Protein AF-A0A2N1PIA0-F1 (afdb_monomer_lite)

Secondary structure (DSSP, 8-state):
-PPP----STTSTTGGGSTTS---EE-TT--EESSHHHHHHHTT---HHHHHHHHT-SSHHHHHHHHH-SSSPPPTTHHHHHHHHHHHTT-

Structure (mmCIF, N/CA/C/O backbone):
data_AF-A0A2N1PIA0-F1
#
_entry.id   AF-A0A2N1PIA0-F1
#
loop_
_atom_site.group_PDB
_atom_site.id
_atom_site.type_symbol
_atom_site.label_atom_id
_atom_site.label_alt_id
_atom_site.label_comp_id
_atom_site.label_asym_id
_atom_site.label_entity_id
_atom_site.label_seq_id
_atom_site.pdbx_PDB_ins_code
_atom_site.Cartn_x
_atom_site.Cartn_y
_atom_site.Cartn_z
_atom_site.occupancy
_atom_site.B_iso_or_equiv
_atom_site.auth_seq_id
_atom_site.auth_comp_id
_atom_site.auth_asym_id
_atom_site.auth_atom_id
_atom_site.pdbx_PDB_model_num
ATOM 1 N N . MET A 1 1 ? 13.951 -20.491 -22.759 1.00 77.31 1 MET A N 1
ATOM 2 C CA . MET A 1 1 ? 13.761 -20.251 -21.311 1.00 77.31 1 MET A CA 1
ATOM 3 C C . MET A 1 1 ? 13.809 -18.752 -21.073 1.00 77.31 1 MET A C 1
ATOM 5 O O . MET A 1 1 ? 14.655 -18.104 -21.681 1.00 77.31 1 MET A O 1
ATOM 9 N N . ALA A 1 2 ? 12.901 -18.199 -20.268 1.00 86.62 2 ALA A N 1
ATOM 10 C CA . ALA A 1 2 ? 12.960 -16.786 -19.892 1.00 86.62 2 ALA A CA 1
ATOM 11 C C . ALA A 1 2 ? 14.156 -16.538 -18.954 1.00 86.62 2 ALA A C 1
ATOM 13 O O . ALA A 1 2 ? 14.499 -17.410 -18.155 1.00 86.62 2 ALA A O 1
ATOM 14 N N . LYS A 1 3 ? 14.804 -15.373 -19.073 1.00 92.25 3 LYS A N 1
ATOM 15 C CA . LYS A 1 3 ? 15.883 -14.954 -18.165 1.00 92.25 3 LYS A CA 1
ATOM 16 C C . LYS A 1 3 ? 15.276 -14.299 -16.915 1.00 92.25 3 LYS A C 1
ATOM 18 O O . LYS A 1 3 ? 14.289 -13.579 -17.060 1.00 92.25 3 LYS A O 1
ATOM 23 N N . PRO A 1 4 ? 15.839 -14.525 -15.717 1.00 92.25 4 PRO A N 1
ATOM 24 C CA . PRO A 1 4 ? 15.382 -13.850 -14.507 1.00 92.25 4 PRO A CA 1
ATOM 25 C C . PRO A 1 4 ? 15.653 -12.340 -14.574 1.00 92.25 4 PRO A C 1
ATOM 27 O O . PRO A 1 4 ? 16.669 -11.914 -15.127 1.00 92.25 4 PRO A O 1
ATOM 30 N N . ILE A 1 5 ? 14.754 -11.556 -13.976 1.00 91.75 5 ILE A N 1
ATOM 31 C CA . ILE A 1 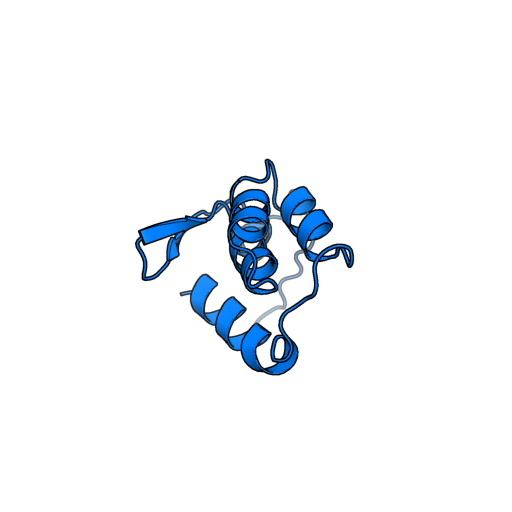5 ? 14.917 -10.118 -13.738 1.00 91.75 5 ILE A CA 1
ATOM 32 C C . ILE A 1 5 ? 15.201 -9.929 -12.248 1.00 91.75 5 ILE A C 1
ATOM 34 O O . ILE A 1 5 ? 14.460 -10.437 -11.406 1.00 91.75 5 ILE A O 1
ATOM 38 N N . TYR A 1 6 ? 16.268 -9.200 -11.928 1.00 90.62 6 TYR A N 1
ATOM 39 C CA . TYR A 1 6 ? 16.627 -8.834 -10.560 1.00 90.62 6 TYR A CA 1
ATOM 40 C C . TYR A 1 6 ? 16.410 -7.332 -10.382 1.00 90.62 6 TYR A C 1
ATOM 42 O O . TYR A 1 6 ? 16.936 -6.544 -11.163 1.00 90.62 6 TYR A O 1
ATOM 50 N N . PHE A 1 7 ? 15.639 -6.955 -9.364 1.00 91.88 7 PHE A N 1
ATOM 51 C CA . PHE A 1 7 ? 15.323 -5.567 -9.038 1.00 91.88 7 PHE A CA 1
ATOM 52 C C . PHE A 1 7 ? 15.247 -5.399 -7.521 1.00 91.88 7 PHE A C 1
ATOM 54 O O . PHE A 1 7 ? 14.748 -6.275 -6.810 1.00 91.88 7 PHE A O 1
ATOM 61 N N . PHE A 1 8 ? 15.772 -4.290 -7.009 1.00 87.06 8 PHE A N 1
ATOM 62 C CA . PHE A 1 8 ? 15.806 -4.017 -5.575 1.00 87.06 8 PHE A CA 1
ATOM 63 C C . PHE A 1 8 ? 15.842 -2.524 -5.237 1.00 87.06 8 PHE A C 1
ATOM 65 O O . PHE A 1 8 ? 15.217 -2.103 -4.260 1.00 87.06 8 PHE A O 1
ATOM 72 N N . THR A 1 9 ? 16.580 -1.718 -6.002 1.00 87.00 9 THR A N 1
ATOM 73 C CA . THR A 1 9 ? 16.800 -0.302 -5.689 1.00 87.00 9 THR A CA 1
ATOM 74 C C . THR A 1 9 ? 15.971 0.625 -6.565 1.00 87.00 9 THR A C 1
ATOM 76 O O . THR A 1 9 ? 15.487 0.249 -7.627 1.00 87.00 9 THR A O 1
ATOM 79 N N . LYS A 1 10 ? 15.829 1.881 -6.122 1.00 83.81 10 LYS A N 1
ATOM 80 C CA . LYS A 1 10 ? 15.115 2.918 -6.880 1.00 83.81 10 LYS A CA 1
ATOM 81 C C . LYS A 1 10 ? 15.798 3.326 -8.187 1.00 83.81 10 LYS A C 1
ATOM 83 O O . LYS A 1 10 ? 15.168 3.993 -8.996 1.00 83.81 10 LYS A O 1
ATOM 88 N N . ASN A 1 11 ? 17.074 2.981 -8.339 1.00 84.88 11 ASN A N 1
ATOM 89 C CA . ASN A 1 11 ? 17.884 3.330 -9.499 1.00 84.88 11 ASN A CA 1
ATOM 90 C C . ASN A 1 11 ? 17.992 2.160 -10.490 1.00 84.88 11 ASN A C 1
ATOM 92 O O . ASN A 1 11 ? 18.739 2.270 -11.457 1.00 84.88 11 ASN A O 1
ATOM 96 N N . ASP A 1 12 ? 17.303 1.045 -10.230 1.00 87.25 12 ASP A N 1
ATOM 97 C CA . ASP A 1 12 ? 17.297 -0.111 -11.120 1.00 87.25 12 ASP A CA 1
ATOM 98 C C . ASP A 1 12 ? 16.298 0.117 -12.261 1.00 87.25 12 ASP A C 1
ATOM 100 O O . ASP A 1 12 ? 15.224 0.682 -12.045 1.00 87.25 12 ASP A O 1
ATOM 104 N N . ASP A 1 13 ? 16.615 -0.411 -13.445 1.00 89.25 13 ASP A N 1
ATOM 105 C CA . ASP A 1 13 ? 15.793 -0.294 -14.663 1.00 89.25 13 ASP A CA 1
ATOM 106 C C . ASP A 1 13 ? 14.370 -0.859 -14.524 1.00 89.25 13 ASP A C 1
ATOM 108 O O . ASP A 1 13 ? 13.527 -0.584 -15.367 1.00 89.25 13 ASP A O 1
ATOM 112 N N . TRP A 1 14 ? 14.130 -1.660 -13.483 1.00 92.69 14 TRP A N 1
ATOM 113 C CA . TRP A 1 14 ? 12.876 -2.370 -13.217 1.00 92.69 14 TRP A CA 1
ATOM 114 C C . TRP A 1 14 ? 12.262 -1.980 -11.868 1.00 92.69 14 TRP A C 1
ATOM 116 O O . TRP A 1 14 ? 11.529 -2.763 -11.253 1.00 92.69 14 TRP A O 1
ATOM 126 N N . PHE A 1 15 ? 12.613 -0.805 -11.336 1.00 93.00 15 PHE A N 1
ATOM 127 C CA . PHE A 1 15 ? 12.089 -0.336 -10.053 1.00 93.00 15 PHE A CA 1
ATOM 128 C C . PHE A 1 15 ? 10.555 -0.233 -10.048 1.00 93.00 15 PHE A C 1
ATOM 130 O O . PHE A 1 15 ? 9.944 -0.377 -8.990 1.00 93.00 15 PHE A O 1
ATOM 137 N N . GLU A 1 16 ? 9.920 -0.063 -11.208 1.00 93.44 16 GLU A N 1
ATOM 138 C CA . GLU A 1 16 ? 8.467 -0.080 -11.385 1.00 93.44 16 GLU A CA 1
ATOM 139 C C . GLU A 1 16 ? 7.794 -1.386 -10.955 1.00 93.44 16 GLU A C 1
ATOM 141 O O . GLU A 1 16 ? 6.617 -1.380 -10.603 1.00 93.44 16 GLU A O 1
ATOM 146 N N . LEU A 1 17 ? 8.543 -2.490 -10.886 1.00 94.25 17 LEU A N 1
ATOM 147 C CA . LEU A 1 17 ? 8.053 -3.759 -10.342 1.00 94.25 17 LEU A CA 1
ATOM 148 C C . LEU A 1 17 ? 7.984 -3.759 -8.805 1.00 94.25 17 LEU A C 1
ATOM 150 O O . LEU A 1 17 ? 7.436 -4.679 -8.195 1.00 94.25 17 LEU A O 1
ATOM 154 N N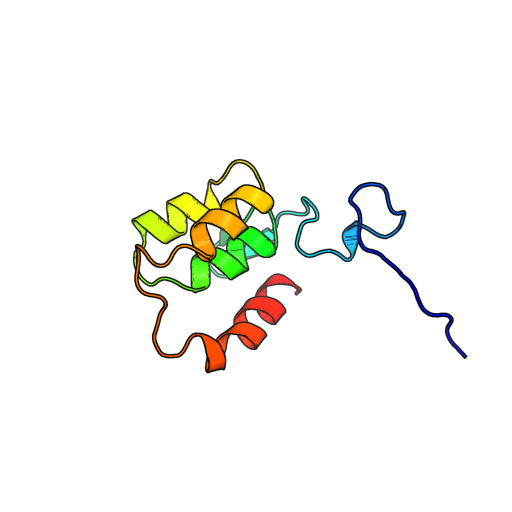 . SER A 1 18 ? 8.553 -2.746 -8.149 1.00 95.94 18 SER A N 1
ATOM 155 C CA . SER A 1 18 ? 8.480 -2.579 -6.705 1.00 95.94 18 SER A CA 1
ATOM 156 C C . SER A 1 18 ? 7.168 -1.922 -6.294 1.00 95.94 18 SER A C 1
ATOM 158 O O . SER A 1 18 ? 6.782 -0.873 -6.797 1.00 95.94 18 SER A O 1
ATOM 160 N N . ASN A 1 19 ? 6.557 -2.426 -5.227 1.00 95.62 19 ASN A N 1
ATOM 161 C CA . ASN A 1 19 ? 5.394 -1.797 -4.601 1.00 95.62 19 ASN A CA 1
ATOM 162 C C . ASN A 1 19 ? 5.708 -0.429 -3.928 1.00 95.62 19 ASN A C 1
ATOM 164 O O . ASN A 1 19 ? 4.813 0.257 -3.422 1.00 95.62 19 ASN A O 1
ATOM 168 N N . PHE A 1 20 ? 6.988 -0.034 -3.914 1.00 96.75 20 PHE A N 1
ATOM 169 C CA . PHE A 1 20 ? 7.481 1.287 -3.514 1.00 96.75 20 PHE A CA 1
ATOM 170 C C . PHE A 1 20 ? 7.515 2.304 -4.660 1.00 96.75 20 PHE A C 1
ATOM 172 O O . PHE A 1 20 ? 7.789 3.481 -4.400 1.00 96.75 20 PHE A O 1
ATOM 179 N N . TYR A 1 21 ? 7.293 1.867 -5.899 1.00 96.38 21 TYR A N 1
ATOM 180 C CA . TYR A 1 21 ? 7.286 2.741 -7.058 1.00 96.38 21 TYR A CA 1
ATOM 181 C C . TYR A 1 21 ? 6.125 3.753 -6.964 1.00 96.38 21 TYR A C 1
ATOM 183 O O . TYR A 1 21 ? 5.022 3.369 -6.564 1.00 96.38 21 TYR A O 1
ATOM 191 N N . PRO A 1 22 ? 6.349 5.047 -7.276 1.00 95.25 22 PRO A N 1
ATOM 192 C CA . PRO A 1 22 ? 5.352 6.115 -7.169 1.00 95.25 22 PRO A CA 1
ATOM 193 C C . PRO A 1 22 ? 4.330 6.096 -8.315 1.00 95.25 22 PRO A C 1
ATOM 195 O O . PRO A 1 22 ? 4.115 7.105 -8.980 1.00 95.25 22 PRO A O 1
ATOM 198 N N . PHE A 1 23 ? 3.705 4.943 -8.542 1.00 94.75 23 PHE A N 1
ATOM 199 C CA . PHE A 1 23 ? 2.581 4.790 -9.457 1.00 94.75 23 PHE A CA 1
ATOM 200 C C . PHE A 1 23 ? 1.303 4.706 -8.633 1.00 94.75 23 PHE A C 1
ATOM 202 O O . PHE A 1 23 ? 0.968 3.659 -8.075 1.00 94.75 23 PHE A O 1
ATOM 209 N N . GLY A 1 24 ? 0.664 5.861 -8.462 1.00 95.62 24 GLY A N 1
ATOM 210 C CA . GLY A 1 24 ? -0.559 5.959 -7.685 1.00 95.62 24 GLY A CA 1
ATOM 211 C C . GLY A 1 24 ? -1.763 5.395 -8.428 1.00 95.62 24 GLY A C 1
ATOM 212 O O . GLY A 1 24 ? -1.791 5.364 -9.657 1.00 95.62 24 GLY A O 1
ATOM 213 N N . PHE A 1 25 ? -2.763 4.969 -7.666 1.00 97.69 25 PHE A N 1
ATOM 214 C CA . PHE A 1 25 ? -3.991 4.371 -8.185 1.00 97.69 25 PHE A CA 1
ATOM 215 C C . PHE A 1 25 ? -5.187 4.739 -7.301 1.00 97.69 25 PHE A C 1
ATOM 217 O O . PHE A 1 25 ? -5.021 5.183 -6.162 1.00 97.69 25 PHE A O 1
ATOM 224 N N . GLU A 1 26 ? -6.393 4.564 -7.831 1.00 97.81 26 GLU A N 1
ATOM 225 C CA . GLU A 1 26 ? -7.637 4.668 -7.069 1.00 97.81 26 GLU A CA 1
ATOM 226 C C . GLU A 1 26 ? -8.144 3.271 -6.722 1.00 97.81 26 GLU A C 1
ATOM 228 O O . GLU A 1 26 ? -8.135 2.387 -7.576 1.00 97.81 26 GLU A O 1
ATOM 233 N N . ASP A 1 27 ? -8.606 3.076 -5.489 1.00 96.06 27 ASP A N 1
ATOM 234 C CA . ASP A 1 27 ? -9.313 1.849 -5.121 1.00 96.06 27 ASP A CA 1
ATOM 235 C C . ASP A 1 27 ? -10.789 1.867 -5.568 1.00 96.06 27 ASP A C 1
ATOM 237 O O . ASP A 1 27 ? -11.291 2.848 -6.129 1.00 96.06 27 ASP A O 1
ATOM 241 N N . ASP A 1 28 ? -11.509 0.779 -5.286 1.00 93.31 28 ASP A N 1
ATOM 242 C CA . ASP A 1 28 ? -12.935 0.629 -5.614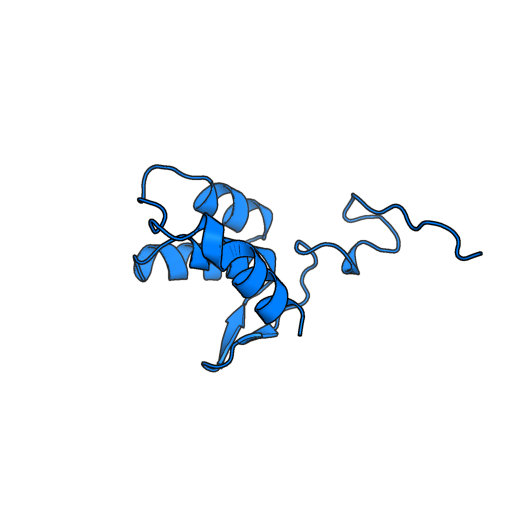 1.00 93.31 28 ASP A CA 1
ATOM 243 C C . ASP A 1 28 ? -13.816 1.750 -5.034 1.00 93.31 28 ASP A C 1
ATOM 245 O O . ASP A 1 28 ? -14.867 2.071 -5.590 1.00 93.31 28 ASP A O 1
ATOM 249 N N . ASN A 1 29 ? -13.377 2.384 -3.942 1.00 95.06 29 ASN A N 1
ATOM 250 C CA . ASN A 1 29 ? -14.078 3.485 -3.285 1.00 95.06 29 ASN A CA 1
ATOM 251 C C . ASN A 1 29 ? -13.624 4.866 -3.785 1.00 95.06 29 ASN A C 1
ATOM 253 O O . ASN A 1 29 ? -13.983 5.876 -3.178 1.00 95.06 29 ASN A O 1
ATOM 257 N N . LYS A 1 30 ? -12.848 4.932 -4.876 1.00 96.31 30 LYS A N 1
ATOM 258 C CA . LYS A 1 30 ? -12.293 6.174 -5.446 1.00 96.31 30 LYS A CA 1
ATOM 259 C C . LYS A 1 30 ? -11.341 6.909 -4.510 1.00 96.31 30 LYS A C 1
ATOM 261 O O . LYS A 1 30 ? -11.123 8.113 -4.648 1.00 96.31 30 LYS A O 1
ATOM 266 N N . VAL A 1 31 ? -10.737 6.192 -3.566 1.00 97.38 31 VAL A N 1
ATOM 267 C CA . VAL A 1 31 ? -9.690 6.753 -2.720 1.00 97.38 31 VAL A CA 1
ATOM 268 C C . VAL A 1 31 ? -8.357 6.605 -3.438 1.00 97.38 31 VAL A C 1
ATOM 270 O O . VAL A 1 31 ? -7.957 5.504 -3.808 1.00 97.38 31 VAL A O 1
ATOM 273 N N . TYR A 1 32 ? -7.657 7.725 -3.619 1.00 98.12 32 TYR A N 1
ATOM 274 C CA . TYR A 1 32 ? -6.328 7.735 -4.220 1.00 98.12 32 TYR A CA 1
ATOM 275 C C . TYR A 1 32 ? -5.242 7.304 -3.225 1.00 98.12 32 TYR A C 1
ATOM 277 O O . TYR A 1 32 ? -5.145 7.835 -2.106 1.00 98.12 32 TYR A O 1
ATOM 285 N N . TRP A 1 33 ? -4.375 6.405 -3.685 1.00 98.38 33 TRP A N 1
ATOM 286 C CA . TRP A 1 33 ? -3.234 5.851 -2.967 1.00 98.38 33 TRP A CA 1
ATOM 287 C C . TRP A 1 33 ? -1.931 6.191 -3.700 1.00 98.38 33 TRP A C 1
ATOM 289 O O . TRP A 1 33 ? -1.788 5.822 -4.864 1.00 98.38 33 TRP A O 1
ATOM 299 N N . PRO A 1 34 ? -0.947 6.848 -3.049 1.00 98.25 34 PRO A N 1
ATOM 300 C CA . PRO A 1 34 ? 0.283 7.265 -3.731 1.00 98.25 34 PRO A CA 1
ATOM 301 C C . PRO A 1 34 ? 1.161 6.108 -4.226 1.00 98.25 34 PRO A C 1
ATOM 303 O O . PRO A 1 34 ? 1.887 6.272 -5.202 1.00 98.25 34 PRO A O 1
ATOM 306 N N . THR A 1 35 ? 1.132 4.965 -3.530 1.00 98.44 35 THR A N 1
ATOM 307 C CA . THR A 1 35 ? 1.789 3.713 -3.939 1.00 98.44 35 THR A CA 1
ATOM 308 C C . THR A 1 35 ? 1.024 2.509 -3.393 1.00 98.44 35 THR A C 1
ATOM 310 O O . THR A 1 35 ? 0.301 2.624 -2.398 1.00 98.44 35 THR A O 1
ATOM 313 N N . VAL A 1 36 ? 1.288 1.325 -3.949 1.00 98.38 36 VAL A N 1
ATOM 314 C CA . VAL A 1 36 ? 0.815 0.036 -3.410 1.00 98.38 36 VAL A CA 1
ATOM 315 C C . VAL A 1 36 ? 1.210 -0.152 -1.939 1.00 98.38 36 VAL A C 1
ATOM 317 O O . VAL A 1 36 ? 0.402 -0.602 -1.130 1.00 98.38 36 VAL A O 1
ATOM 320 N N . GLU A 1 37 ? 2.426 0.245 -1.545 1.00 98.50 37 GLU A N 1
ATOM 321 C CA . GLU A 1 37 ? 2.855 0.209 -0.136 1.00 98.50 37 GLU A CA 1
ATOM 322 C C . GLU A 1 37 ? 1.953 1.048 0.791 1.00 98.50 37 GLU A C 1
ATOM 324 O O . GLU A 1 37 ? 1.679 0.607 1.906 1.00 98.50 37 GLU A O 1
ATOM 329 N N . HIS A 1 38 ? 1.451 2.216 0.361 1.00 98.81 38 HIS A N 1
ATOM 330 C CA . HIS A 1 38 ? 0.529 3.013 1.186 1.00 98.81 38 HIS A CA 1
ATOM 331 C C . HIS A 1 38 ? -0.776 2.254 1.434 1.00 98.81 38 HIS A C 1
ATOM 333 O O . HIS A 1 38 ? -1.202 2.128 2.584 1.00 98.81 38 HIS A O 1
ATOM 339 N N . TYR A 1 39 ? -1.365 1.701 0.369 1.00 98.62 39 TYR A N 1
ATOM 340 C CA . TYR A 1 39 ? -2.585 0.899 0.448 1.00 98.62 39 TYR A CA 1
ATOM 341 C C . TYR A 1 39 ? -2.397 -0.297 1.381 1.00 98.62 39 TYR A C 1
ATOM 343 O O . TYR A 1 39 ? -3.140 -0.471 2.348 1.00 98.62 39 TYR A O 1
ATOM 351 N N . PHE A 1 40 ? -1.350 -1.085 1.145 1.00 98.56 40 PHE A N 1
ATOM 352 C CA . PHE A 1 40 ? -1.081 -2.307 1.894 1.00 98.56 40 PHE A CA 1
ATOM 353 C C . PHE A 1 40 ? -0.852 -2.047 3.387 1.00 98.56 40 PHE A C 1
ATOM 355 O O . PHE A 1 40 ? -1.353 -2.783 4.235 1.00 98.56 40 PHE A O 1
ATOM 362 N N . GLN A 1 41 ? -0.104 -0.996 3.730 1.00 98.62 41 GLN A N 1
ATOM 363 C CA . GLN A 1 41 ? 0.183 -0.667 5.125 1.00 98.62 41 GLN A CA 1
ATOM 364 C C . GLN A 1 41 ? -1.042 -0.104 5.846 1.00 98.62 41 GLN A C 1
ATOM 366 O O . GLN A 1 41 ? -1.244 -0.434 7.012 1.00 98.62 41 GLN A O 1
ATOM 371 N N . ALA A 1 42 ? -1.877 0.694 5.173 1.00 98.38 42 ALA A N 1
ATOM 372 C CA . ALA A 1 42 ? -3.086 1.243 5.778 1.00 98.38 42 ALA A CA 1
ATOM 373 C C . ALA A 1 42 ? -4.106 0.143 6.111 1.00 98.38 42 ALA A C 1
ATOM 375 O O . ALA A 1 42 ? -4.680 0.150 7.195 1.00 98.38 42 ALA A O 1
ATOM 376 N N . HIS A 1 43 ? -4.270 -0.859 5.243 1.00 98.12 43 HIS A N 1
ATOM 377 C CA . HIS A 1 43 ? -5.235 -1.953 5.435 1.00 98.12 43 HIS A CA 1
ATOM 378 C C . HIS A 1 43 ? -4.922 -2.902 6.603 1.00 98.12 43 HIS A C 1
ATOM 380 O O . HIS A 1 43 ? -5.721 -3.780 6.919 1.00 98.12 43 HIS A O 1
ATOM 386 N N . LYS A 1 44 ? -3.794 -2.714 7.291 1.00 98.38 44 LYS A N 1
ATOM 387 C CA . LYS A 1 44 ? -3.493 -3.411 8.546 1.00 98.38 44 LYS A CA 1
ATOM 388 C C . LYS A 1 44 ? -4.331 -2.937 9.726 1.00 98.38 44 LYS A C 1
ATOM 390 O O . LYS A 1 44 ? -4.369 -3.636 10.734 1.00 98.38 44 LYS A O 1
ATOM 395 N N . PHE A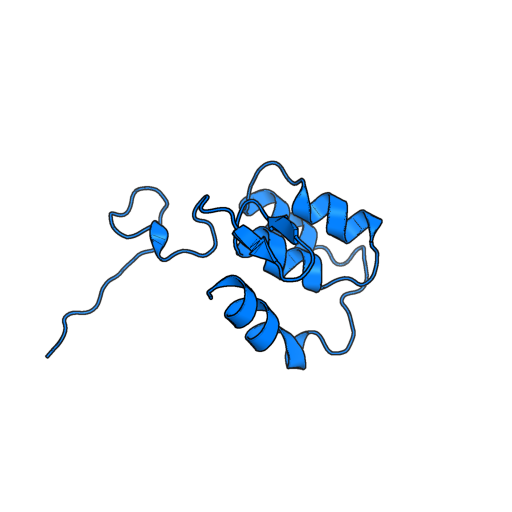 1 45 ? -4.940 -1.759 9.649 1.00 98.19 45 PHE A N 1
ATOM 396 C CA . PHE A 1 45 ? -5.570 -1.102 10.791 1.00 98.19 45 PHE A CA 1
ATOM 397 C C . PHE A 1 45 ? -7.043 -0.831 10.508 1.00 98.19 45 PHE A C 1
ATOM 399 O O . PHE A 1 45 ? -7.414 -0.569 9.369 1.00 98.19 45 PHE A O 1
ATOM 406 N N . SER A 1 46 ? -7.871 -0.877 11.551 1.00 96.75 46 SER A N 1
ATOM 407 C CA . SER A 1 46 ? -9.282 -0.465 11.506 1.00 96.75 46 SER A CA 1
ATOM 408 C C . SER A 1 46 ? -9.495 0.994 11.921 1.00 96.75 46 SER A C 1
ATOM 410 O O . SER A 1 46 ? -10.579 1.526 11.726 1.00 96.75 46 SER A O 1
ATOM 412 N N . ASP A 1 47 ? -8.481 1.636 12.507 1.00 96.88 47 ASP A N 1
ATOM 413 C CA . ASP A 1 47 ? -8.530 3.042 12.907 1.00 96.88 47 ASP A CA 1
ATOM 414 C C . ASP A 1 47 ? -8.412 3.952 11.677 1.00 96.88 47 ASP A C 1
ATOM 416 O O . ASP A 1 47 ? -7.351 4.036 11.054 1.00 96.88 47 ASP A O 1
ATOM 420 N N . ASP A 1 48 ? -9.499 4.637 11.327 1.00 96.62 48 ASP A N 1
ATOM 421 C CA . ASP A 1 48 ? -9.560 5.467 10.122 1.00 96.62 48 ASP A CA 1
ATOM 422 C C . ASP A 1 48 ? -8.579 6.644 10.140 1.00 96.62 48 ASP A C 1
ATOM 424 O O . ASP A 1 48 ? -8.014 6.984 9.099 1.00 96.62 48 ASP A O 1
ATOM 428 N N . GLN A 1 49 ? -8.295 7.230 11.307 1.00 97.56 49 GLN A N 1
ATOM 429 C CA . GLN A 1 49 ? -7.321 8.319 11.408 1.00 97.56 49 GLN A CA 1
ATOM 430 C C . GLN A 1 49 ? -5.904 7.809 11.135 1.00 97.56 49 GLN A C 1
ATOM 432 O O . GLN A 1 49 ? -5.109 8.475 10.467 1.00 97.56 49 GLN A O 1
ATOM 437 N N . PHE A 1 50 ? -5.574 6.612 11.618 1.00 98.06 50 PHE A N 1
ATOM 438 C CA . PHE A 1 50 ? -4.276 5.997 11.387 1.00 98.06 50 PHE A CA 1
ATOM 439 C C . PHE A 1 50 ? -4.122 5.502 9.947 1.00 98.06 50 PHE A C 1
ATOM 441 O O . PHE A 1 50 ? -3.056 5.679 9.353 1.00 98.06 50 PHE A O 1
ATOM 448 N N . ARG A 1 51 ? -5.189 4.954 9.354 1.00 98.19 51 ARG A N 1
ATOM 449 C CA . ARG A 1 51 ? -5.240 4.612 7.923 1.00 98.19 51 ARG A CA 1
ATOM 450 C C . ARG A 1 51 ? -4.981 5.839 7.057 1.00 98.19 51 ARG A C 1
ATOM 452 O O . ARG A 1 51 ? -4.123 5.788 6.177 1.00 98.19 51 ARG A O 1
ATOM 459 N N . GLU A 1 52 ? -5.652 6.950 7.352 1.00 98.31 52 GLU A N 1
ATOM 460 C CA . GLU A 1 52 ? -5.482 8.209 6.627 1.00 98.31 52 GLU A CA 1
ATOM 461 C C . GLU A 1 52 ? -4.071 8.782 6.804 1.00 98.31 52 GLU A C 1
ATOM 463 O O . GLU A 1 52 ? -3.441 9.217 5.838 1.00 98.31 52 GLU A O 1
ATOM 468 N N . LYS A 1 53 ? -3.513 8.696 8.017 1.00 98.44 53 LYS A N 1
ATOM 469 C CA . LYS A 1 53 ? -2.120 9.070 8.297 1.00 98.44 53 LYS A CA 1
ATOM 470 C C . LYS A 1 53 ? -1.118 8.254 7.477 1.00 98.44 53 LYS A C 1
ATOM 472 O O . LYS A 1 53 ? -0.095 8.791 7.057 1.00 98.44 53 LYS A O 1
ATOM 477 N N . ILE A 1 54 ? -1.380 6.964 7.261 1.00 98.62 54 ILE A N 1
ATOM 478 C CA . ILE A 1 54 ? -0.550 6.121 6.394 1.00 98.62 54 ILE A CA 1
ATOM 479 C C . ILE A 1 54 ? -0.742 6.513 4.929 1.00 98.62 54 ILE A C 1
ATOM 481 O O . ILE A 1 54 ? 0.255 6.675 4.233 1.00 98.62 54 ILE A O 1
ATOM 485 N N . ARG A 1 55 ? -1.985 6.702 4.468 1.00 98.56 55 ARG A N 1
ATOM 486 C CA . ARG A 1 55 ? -2.310 7.075 3.080 1.00 98.56 55 ARG A CA 1
ATOM 487 C C . ARG A 1 55 ? -1.645 8.384 2.655 1.00 98.56 55 ARG A C 1
ATOM 489 O O . ARG A 1 55 ? -1.156 8.487 1.535 1.00 98.56 55 ARG A O 1
ATOM 496 N N . THR A 1 56 ? -1.618 9.357 3.559 1.00 98.44 56 THR A N 1
ATOM 497 C CA . THR A 1 56 ? -1.078 10.711 3.344 1.00 98.44 56 THR A CA 1
ATOM 498 C C . THR A 1 56 ? 0.394 10.859 3.725 1.00 98.44 56 THR A C 1
ATOM 500 O O . THR A 1 56 ? 0.933 11.968 3.702 1.00 98.44 56 THR A O 1
ATOM 503 N N . ALA A 1 57 ? 1.075 9.762 4.071 1.00 98.50 57 ALA A N 1
ATOM 504 C CA . ALA A 1 57 ? 2.503 9.789 4.341 1.00 98.50 57 ALA A CA 1
ATOM 505 C C . ALA A 1 57 ? 3.285 10.312 3.122 1.00 98.50 57 ALA A C 1
ATOM 507 O O . ALA A 1 57 ? 2.950 10.048 1.972 1.00 98.50 57 ALA A O 1
ATOM 508 N N . VAL A 1 58 ? 4.380 11.032 3.370 1.00 97.81 58 VAL A N 1
ATOM 509 C CA . VAL A 1 58 ? 5.161 11.704 2.315 1.00 97.81 58 VAL A CA 1
ATOM 510 C C . VAL A 1 58 ? 5.877 10.697 1.404 1.00 97.81 58 VAL A C 1
ATOM 512 O O . VAL A 1 58 ? 6.291 11.023 0.295 1.00 97.81 58 VAL A O 1
ATOM 515 N N . SER A 1 59 ? 6.077 9.460 1.867 1.00 97.88 59 SER A N 1
ATOM 516 C CA . SER A 1 59 ? 6.750 8.425 1.084 1.00 97.88 59 SER A CA 1
ATOM 517 C C . SER A 1 59 ? 6.319 7.017 1.475 1.00 97.88 59 SER A C 1
ATOM 519 O O . SER A 1 59 ? 6.006 6.755 2.636 1.00 97.88 59 SER A O 1
ATOM 521 N N . ALA A 1 60 ? 6.476 6.069 0.544 1.00 97.81 60 ALA A N 1
ATOM 522 C CA . ALA A 1 60 ? 6.272 4.640 0.802 1.00 97.81 60 ALA A CA 1
ATOM 523 C C . ALA A 1 60 ? 7.114 4.128 1.988 1.00 97.81 60 ALA A C 1
ATOM 525 O O . ALA A 1 60 ? 6.666 3.300 2.775 1.00 97.81 60 ALA A O 1
ATOM 526 N N . LYS A 1 61 ? 8.323 4.677 2.185 1.00 97.69 61 LYS A N 1
ATOM 527 C CA . LYS A 1 61 ? 9.171 4.355 3.345 1.00 97.69 61 LYS A CA 1
ATOM 528 C C . LYS A 1 61 ? 8.528 4.794 4.662 1.00 97.69 61 LYS A C 1
ATOM 530 O O . LYS A 1 61 ? 8.598 4.057 5.642 1.00 97.69 61 LYS A O 1
ATOM 535 N N . GLN A 1 62 ? 7.914 5.975 4.690 1.00 98.38 62 GLN A N 1
ATOM 536 C CA . GLN A 1 62 ? 7.202 6.465 5.868 1.00 98.38 62 GLN A CA 1
ATOM 537 C C . GLN A 1 62 ? 5.905 5.681 6.101 1.00 98.38 62 GLN A C 1
ATOM 539 O O . GLN A 1 62 ? 5.649 5.293 7.238 1.00 98.38 62 GLN A O 1
ATOM 544 N N . ALA A 1 63 ? 5.145 5.371 5.045 1.00 98.56 63 ALA A N 1
ATOM 545 C CA . ALA A 1 63 ? 3.971 4.502 5.125 1.00 98.56 63 ALA A CA 1
ATOM 546 C C . ALA A 1 63 ? 4.323 3.128 5.723 1.00 98.56 63 ALA A C 1
ATOM 548 O O . ALA A 1 63 ? 3.674 2.673 6.666 1.00 98.56 63 ALA A O 1
ATOM 549 N N . LYS A 1 64 ? 5.423 2.514 5.262 1.00 98.31 64 LYS A N 1
ATOM 550 C CA . LYS A 1 64 ? 5.964 1.270 5.829 1.00 98.31 64 LYS A CA 1
ATOM 551 C C . LYS A 1 64 ? 6.316 1.397 7.302 1.00 98.31 64 LYS A C 1
ATOM 553 O O . LYS A 1 64 ? 5.941 0.532 8.087 1.00 98.31 64 LYS A O 1
ATOM 558 N N . ALA A 1 65 ? 7.034 2.454 7.679 1.00 98.12 65 ALA A N 1
ATOM 559 C CA . ALA A 1 65 ? 7.430 2.675 9.067 1.00 98.12 65 ALA A CA 1
ATOM 560 C C . ALA A 1 65 ? 6.204 2.813 9.986 1.00 98.12 65 ALA A C 1
ATOM 562 O O . ALA A 1 65 ? 6.157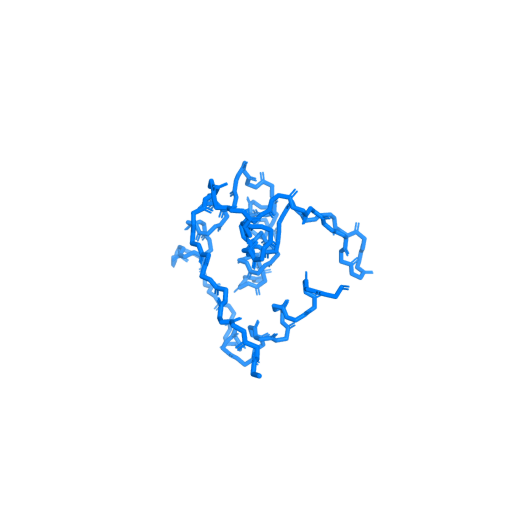 2.189 11.045 1.00 98.12 65 ALA A O 1
ATOM 563 N N . LEU A 1 66 ? 5.187 3.567 9.555 1.00 98.06 66 LEU A N 1
ATOM 564 C CA . LEU A 1 66 ? 3.922 3.701 10.276 1.00 98.06 66 LEU A CA 1
ATOM 565 C C . LEU A 1 66 ? 3.197 2.354 10.394 1.00 98.06 66 LEU A C 1
ATOM 567 O O . LEU A 1 66 ? 2.817 1.971 11.496 1.00 98.06 66 LEU A O 1
ATOM 571 N N . GLY A 1 67 ? 3.072 1.596 9.302 1.00 97.38 67 GLY A N 1
ATOM 572 C CA . GLY A 1 67 ? 2.376 0.307 9.317 1.00 97.38 67 GLY A CA 1
ATOM 573 C C . GLY A 1 67 ? 3.157 -0.868 9.925 1.00 97.38 67 GLY A C 1
ATOM 574 O O . GLY A 1 67 ? 2.628 -1.974 10.071 1.00 97.38 67 GLY A O 1
ATOM 575 N N . GLN A 1 68 ? 4.419 -0.651 10.303 1.00 96.31 68 GLN A N 1
ATOM 576 C CA . GLN A 1 68 ? 5.195 -1.549 11.163 1.00 96.31 68 GLN A CA 1
ATOM 577 C C . GLN A 1 68 ? 5.069 -1.201 12.652 1.00 96.31 68 GLN A C 1
ATOM 579 O O . GLN A 1 68 ? 5.454 -2.020 13.493 1.00 96.31 68 GLN A O 1
ATOM 584 N N . SER A 1 69 ? 4.527 -0.024 12.986 1.00 92.19 69 SER A N 1
ATOM 585 C CA . SER A 1 69 ? 4.290 0.368 14.371 1.00 92.19 69 SER A CA 1
ATOM 586 C C . SER A 1 69 ? 3.336 -0.606 15.060 1.00 92.19 69 SER A C 1
ATOM 588 O O . SER A 1 69 ? 2.357 -1.068 14.478 1.00 92.19 69 SER A O 1
ATOM 590 N N . ARG A 1 70 ? 3.613 -0.890 16.334 1.00 92.00 70 ARG A N 1
ATOM 591 C CA . ARG A 1 70 ? 2.740 -1.676 17.220 1.00 92.00 70 ARG A CA 1
ATOM 592 C C . ARG A 1 70 ? 1.972 -0.807 18.212 1.00 92.00 70 ARG A C 1
ATOM 594 O O . ARG A 1 70 ? 1.315 -1.336 19.098 1.00 92.00 70 ARG A O 1
ATOM 601 N N . THR A 1 71 ? 2.056 0.516 18.061 1.00 92.50 71 THR A N 1
ATOM 602 C CA . THR A 1 71 ? 1.294 1.470 18.879 1.00 92.50 71 THR A CA 1
ATOM 603 C C . THR A 1 71 ? -0.204 1.372 18.616 1.00 92.50 71 THR A C 1
ATOM 605 O O . THR A 1 71 ? -0.987 1.583 19.532 1.00 92.50 71 THR A O 1
ATOM 608 N N . ILE A 1 72 ? -0.589 1.054 17.375 1.00 94.75 72 ILE A N 1
ATOM 609 C CA . ILE A 1 72 ? -1.972 0.779 16.982 1.00 94.75 72 ILE A CA 1
ATOM 610 C C . ILE A 1 72 ? -2.097 -0.732 16.721 1.00 94.75 72 ILE A C 1
ATOM 612 O O . ILE A 1 72 ? -1.224 -1.297 16.050 1.00 94.75 72 ILE A O 1
ATOM 616 N N . PRO A 1 73 ? -3.136 -1.410 17.241 1.00 96.12 73 PRO A N 1
ATOM 617 C CA . PRO A 1 73 ? -3.358 -2.826 16.973 1.00 96.12 73 PRO A CA 1
ATOM 618 C C . PRO A 1 73 ? -3.580 -3.100 15.482 1.00 96.12 73 PRO A C 1
ATOM 620 O O . PRO A 1 73 ? -4.396 -2.446 14.835 1.00 96.12 73 PRO A O 1
ATOM 623 N N . ILE A 1 74 ? -2.879 -4.102 14.951 1.00 97.75 74 ILE A N 1
ATOM 624 C CA . ILE A 1 74 ? -3.180 -4.662 13.629 1.00 97.75 74 ILE A CA 1
ATOM 625 C C . ILE A 1 74 ? -4.464 -5.495 13.741 1.00 97.75 74 ILE A C 1
ATOM 627 O O . ILE A 1 74 ? -4.662 -6.184 14.743 1.00 97.75 74 ILE A O 1
ATOM 631 N N . ILE A 1 75 ? -5.317 -5.453 12.716 1.00 97.44 75 ILE A N 1
ATOM 632 C CA . ILE A 1 75 ? -6.539 -6.262 12.646 1.00 97.44 75 ILE A CA 1
ATOM 633 C C . ILE A 1 75 ? -6.228 -7.761 12.779 1.00 97.44 75 ILE A C 1
ATOM 635 O O . ILE A 1 75 ? -5.225 -8.262 12.263 1.00 97.44 75 ILE A O 1
ATOM 639 N N . ALA A 1 76 ? -7.102 -8.492 13.470 1.00 97.44 76 ALA A N 1
ATOM 640 C CA . ALA A 1 76 ? -6.838 -9.878 13.862 1.00 97.44 76 ALA A CA 1
ATOM 641 C C . ALA A 1 76 ? -6.625 -10.826 12.667 1.00 97.44 76 ALA A C 1
ATOM 643 O O . ALA A 1 76 ? -5.750 -11.686 12.711 1.00 97.44 76 ALA A O 1
ATOM 644 N N . ASN A 1 77 ? -7.378 -10.631 11.583 1.00 97.25 77 ASN A N 1
ATOM 645 C CA . ASN A 1 77 ? -7.335 -11.450 10.368 1.00 97.25 77 ASN A CA 1
ATOM 646 C C . ASN A 1 77 ? -6.336 -10.937 9.315 1.00 97.25 77 ASN A C 1
ATOM 648 O O . ASN A 1 77 ? -6.405 -11.337 8.154 1.00 97.25 77 ASN A O 1
ATOM 652 N N . TRP A 1 78 ? -5.409 -10.041 9.677 1.00 97.75 78 TRP A N 1
ATOM 653 C CA . TRP A 1 78 ? -4.466 -9.455 8.717 1.00 97.75 78 TRP A CA 1
ATOM 654 C C . TRP A 1 78 ? -3.701 -10.514 7.913 1.00 97.75 78 TRP A C 1
ATOM 656 O O . TRP A 1 78 ? -3.526 -10.376 6.703 1.00 97.75 78 TRP A O 1
ATOM 666 N N . ASN A 1 79 ? -3.260 -11.588 8.571 1.00 97.50 79 ASN A N 1
ATOM 667 C CA . ASN A 1 79 ? -2.516 -12.656 7.904 1.00 97.50 79 ASN A CA 1
ATOM 668 C C . ASN A 1 79 ? -3.345 -13.379 6.837 1.00 97.50 79 ASN A C 1
ATOM 670 O O . ASN A 1 79 ? -2.772 -13.791 5.831 1.00 97.50 79 ASN A O 1
ATOM 674 N N . ASP A 1 80 ? -4.660 -13.468 7.029 1.00 98.25 80 ASP A N 1
ATOM 675 C CA . ASP A 1 80 ? -5.572 -14.144 6.108 1.00 98.25 80 ASP A CA 1
ATOM 676 C C . ASP A 1 80 ? -5.871 -13.273 4.881 1.00 98.25 80 ASP A C 1
ATOM 678 O O . ASP A 1 80 ? -6.046 -13.785 3.778 1.00 98.25 80 ASP A O 1
ATOM 682 N N . ILE A 1 81 ? -5.895 -11.943 5.050 1.00 97.94 81 ILE A N 1
ATOM 683 C CA . ILE A 1 81 ? -6.313 -11.017 3.986 1.00 97.94 81 ILE A CA 1
ATOM 684 C C . ILE A 1 81 ? -5.164 -10.308 3.267 1.00 97.94 81 ILE A C 1
ATOM 686 O O . ILE A 1 81 ? -5.387 -9.736 2.202 1.00 97.94 81 ILE A O 1
ATOM 690 N N . ARG A 1 82 ? -3.935 -10.321 3.802 1.00 97.88 82 ARG A N 1
ATOM 691 C CA . ARG A 1 82 ? -2.808 -9.534 3.256 1.00 97.88 82 ARG A CA 1
ATOM 692 C C . ARG A 1 82 ? -2.571 -9.775 1.762 1.00 97.88 82 ARG A C 1
ATOM 694 O O . ARG A 1 82 ? -2.271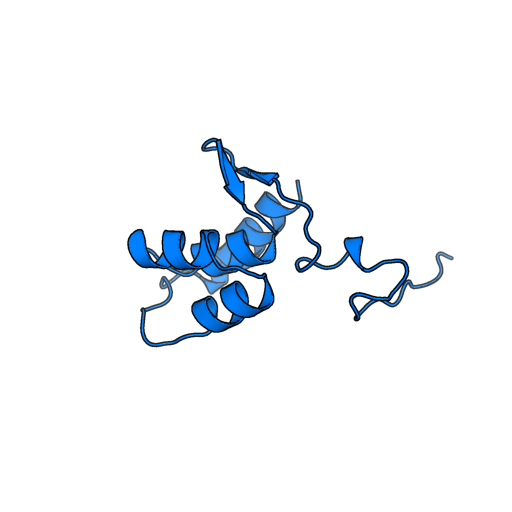 -8.845 1.023 1.00 97.88 82 ARG A O 1
ATOM 701 N N . GLU A 1 83 ? -2.706 -11.017 1.300 1.00 98.12 83 GLU A N 1
ATOM 702 C CA . GLU A 1 83 ? -2.481 -11.349 -0.109 1.00 98.12 83 GLU A CA 1
ATOM 703 C C . GLU A 1 83 ? -3.589 -10.807 -1.003 1.00 98.12 83 GLU A C 1
ATOM 705 O O . GLU A 1 83 ? -3.306 -10.361 -2.110 1.00 98.12 83 GLU A O 1
ATOM 710 N N . ILE A 1 84 ? -4.829 -10.813 -0.512 1.00 97.81 84 ILE A N 1
ATOM 711 C CA . ILE A 1 84 ? -5.974 -10.230 -1.211 1.00 97.81 84 ILE A CA 1
ATOM 712 C C . ILE A 1 84 ? -5.757 -8.723 -1.338 1.00 97.81 84 ILE A C 1
ATOM 714 O O . ILE A 1 84 ? -5.782 -8.209 -2.447 1.00 97.81 84 ILE A O 1
ATOM 718 N N . VAL A 1 85 ? -5.416 -8.050 -0.235 1.00 97.81 85 VAL A N 1
ATOM 719 C CA . VAL A 1 85 ? -5.101 -6.611 -0.209 1.00 97.81 85 VAL A CA 1
ATOM 720 C C . VAL A 1 85 ? -3.993 -6.263 -1.211 1.00 97.81 85 VAL A C 1
ATOM 722 O O . VAL A 1 85 ? -4.129 -5.310 -1.971 1.00 97.81 85 VAL A O 1
ATOM 725 N N . MET A 1 86 ? -2.903 -7.039 -1.251 1.00 97.81 86 MET A N 1
ATOM 726 C CA . MET A 1 86 ? -1.824 -6.812 -2.221 1.00 97.81 86 MET A CA 1
ATOM 727 C C . MET A 1 86 ? -2.306 -7.005 -3.661 1.00 97.81 86 MET A C 1
ATOM 729 O O . MET A 1 86 ? -2.003 -6.185 -4.517 1.00 97.81 86 MET A O 1
ATOM 733 N N . LYS A 1 87 ? -3.061 -8.073 -3.935 1.00 97.12 87 LYS A N 1
ATOM 734 C CA . LYS A 1 87 ? -3.570 -8.357 -5.282 1.00 97.12 87 LYS A CA 1
ATOM 735 C C . LYS A 1 87 ? -4.531 -7.278 -5.763 1.00 97.12 87 LYS A C 1
ATOM 737 O O . LYS A 1 87 ? -4.400 -6.873 -6.906 1.00 97.12 87 LYS A O 1
ATOM 742 N N . THR A 1 88 ? -5.430 -6.791 -4.909 1.00 96.38 88 THR A N 1
ATOM 743 C CA . THR A 1 88 ? -6.347 -5.689 -5.237 1.00 96.38 88 THR A CA 1
ATOM 744 C C . THR A 1 88 ? -5.588 -4.433 -5.657 1.00 96.38 88 THR A C 1
ATOM 746 O O . THR A 1 88 ? -5.974 -3.785 -6.616 1.00 96.38 88 THR A O 1
ATOM 749 N N . ALA A 1 89 ? -4.473 -4.120 -4.996 1.00 96.31 89 ALA A N 1
ATOM 750 C CA . ALA A 1 89 ? -3.659 -2.951 -5.327 1.00 96.31 89 ALA A CA 1
ATOM 751 C C . ALA A 1 89 ? -2.803 -3.097 -6.603 1.00 96.31 89 ALA A C 1
ATOM 753 O O . ALA A 1 89 ? -2.185 -2.124 -7.023 1.00 96.31 89 ALA A O 1
ATOM 754 N N . LEU A 1 90 ? -2.703 -4.301 -7.175 1.00 94.12 90 LEU A N 1
ATOM 755 C CA . LEU A 1 90 ? -1.897 -4.599 -8.368 1.00 94.12 90 LEU A CA 1
ATOM 756 C C . LEU A 1 90 ? -2.740 -4.789 -9.642 1.00 94.12 90 LEU A C 1
ATOM 758 O O . LEU A 1 90 ? -2.170 -5.130 -10.679 1.00 94.12 90 LEU A O 1
ATOM 762 N N . GLN A 1 91 ? -4.067 -4.653 -9.550 1.00 84.81 91 GLN A N 1
ATOM 763 C CA . GLN A 1 91 ? -4.980 -4.724 -10.698 1.00 84.81 91 GLN A CA 1
ATOM 764 C C . GLN A 1 91 ? -4.963 -3.423 -11.498 1.00 84.81 91 GLN A C 1
ATOM 766 O O . GLN A 1 91 ? -5.060 -3.532 -12.740 1.00 84.81 91 GLN A O 1
#

Organism: NCBI:txid2013854

pLDDT: mean 95.55, std 4.07, range [77.31, 98.81]

Foldseek 3Di:
DDDDDDDDDPPDPVCVVDQQDQPWDAAPVRDIARGLLLQLLLLQAPDPVLNVVLRPDPGSVVSVVSSVDPPGHGDPCSVVCSVVSSVRRVD

InterPro domains:
  IPR012816 NADAR [PF08719] (6-90)
  IPR012816 NADAR [cd15457] (3-90)
  IPR037238 YbiA-like superfamily [G3DSA:1.10.357.40] (1-91)
  IPR037238 YbiA-like superfamily [SSF143990] (3-90)

Sequence (91 aa):
MAKPIYFFTKNDDWFELSNFYPFGFEDDNKVYWPTVEHYFQAHKFSDDQFREKIRTAVSAKQAKALGQSRTIPIIANWNDIREIVMKTALQ

Radius of gyration: 14.0 Å; chains: 1; bounding box: 32×32×40 Å